Protein AF-A0A7V7BFY7-F1 (afdb_monomer_lite)

Foldseek 3Di:
DCQAVCPVVVVLVVLCVVVVDDDFDFPQDRNRQQDLCQPVVCCVVPVPVSLVSLVSLVVRCVVRVHQEAEDQDVSSQLSNLCSCLNVHHYDYSVCVSVVHDDRNNCVVVVVVCCLDDPNNVVVVVVVVVD

Sequence (130 aa):
PDRFEGVFARQVREHLDRLGYRRVELAHHGRHSVCCGSSGQLGHFHPDWAREHEEQNLAEARAAGATVLLADCQACVLNLADRAGGSIKVQHALNVLLGFEENYDDVKKKAAAMFEGEEGEELYLRLYDD

Structure (mmCIF, N/CA/C/O backbone):
data_AF-A0A7V7BFY7-F1
#
_entry.id   AF-A0A7V7BFY7-F1
#
loop_
_atom_site.group_PDB
_atom_site.id
_atom_site.type_symbol
_atom_site.label_atom_id
_atom_site.label_alt_id
_atom_site.label_comp_id
_atom_site.label_asym_id
_atom_site.label_entity_id
_atom_site.label_seq_id
_atom_site.pdbx_PDB_ins_code
_atom_site.Cartn_x
_atom_site.Cartn_y
_atom_site.Cartn_z
_atom_site.occupancy
_atom_site.B_iso_or_equiv
_atom_site.auth_seq_id
_atom_site.auth_comp_id
_atom_site.auth_asym_id
_atom_site.auth_atom_id
_atom_site.pdbx_PDB_model_num
ATOM 1 N N . PRO A 1 1 ? -6.192 -12.453 -3.201 1.00 58.75 1 PRO A N 1
ATOM 2 C CA . PRO A 1 1 ? -6.851 -13.770 -3.416 1.00 58.75 1 PRO A CA 1
ATOM 3 C C . PRO A 1 1 ? -8.072 -14.028 -2.507 1.00 58.75 1 PRO A C 1
ATOM 5 O O . PRO A 1 1 ? -8.920 -14.816 -2.894 1.00 58.75 1 PRO A O 1
ATOM 8 N N . ASP A 1 2 ? -8.220 -13.343 -1.365 1.00 80.88 2 ASP A N 1
ATOM 9 C CA . ASP A 1 2 ? -9.292 -13.605 -0.378 1.00 80.88 2 ASP A CA 1
ATOM 10 C C . ASP A 1 2 ? -10.448 -12.580 -0.376 1.00 80.88 2 ASP A C 1
ATOM 12 O O . ASP A 1 2 ? -11.195 -12.453 0.586 1.00 80.88 2 ASP A O 1
ATOM 16 N N . ARG A 1 3 ? -10.612 -11.806 -1.456 1.00 83.62 3 ARG A N 1
ATOM 17 C CA . ARG A 1 3 ? -11.571 -10.682 -1.486 1.00 83.62 3 ARG A CA 1
ATOM 18 C C . ARG A 1 3 ? -13.018 -11.108 -1.199 1.00 83.62 3 ARG A C 1
ATOM 20 O O . ARG A 1 3 ? -13.738 -10.363 -0.540 1.00 83.62 3 ARG A O 1
ATOM 27 N N . PHE A 1 4 ? -13.453 -12.246 -1.739 1.00 87.38 4 PHE A N 1
ATOM 28 C CA . PHE A 1 4 ? -14.854 -12.673 -1.655 1.00 87.38 4 PHE A CA 1
ATOM 29 C C . PHE A 1 4 ? -15.157 -13.430 -0.362 1.00 87.38 4 PHE A C 1
ATOM 31 O O . PHE A 1 4 ? -16.138 -13.114 0.306 1.00 87.38 4 PHE A O 1
ATOM 38 N N . GLU A 1 5 ? -14.293 -14.373 0.012 1.00 90.50 5 GLU A N 1
ATOM 39 C CA . GLU A 1 5 ? -14.504 -15.237 1.179 1.00 90.50 5 GLU A CA 1
ATOM 40 C C . GLU A 1 5 ? -14.069 -14.580 2.497 1.00 90.50 5 GLU A C 1
ATOM 42 O O . GLU A 1 5 ? -14.669 -14.819 3.552 1.00 90.50 5 GLU A O 1
ATOM 47 N N . GLY A 1 6 ? -13.042 -13.727 2.452 1.00 90.88 6 GLY A N 1
ATOM 48 C CA . GLY A 1 6 ? -12.535 -12.976 3.598 1.00 90.88 6 GLY A CA 1
ATOM 49 C C . GLY A 1 6 ? -11.991 -13.849 4.731 1.00 90.88 6 GLY A C 1
ATOM 50 O O . GLY A 1 6 ? -12.035 -13.423 5.883 1.00 90.88 6 GLY A O 1
ATOM 51 N N . VAL A 1 7 ? -11.545 -15.076 4.457 1.00 92.00 7 VAL A N 1
ATOM 52 C CA . VAL A 1 7 ? -11.029 -16.007 5.470 1.00 92.00 7 VAL A CA 1
ATOM 53 C C . VAL A 1 7 ? -9.744 -15.474 6.104 1.00 92.00 7 VAL A C 1
ATOM 55 O O . VAL A 1 7 ? -9.686 -15.328 7.326 1.00 92.00 7 VAL A O 1
ATOM 58 N N . PHE A 1 8 ? -8.740 -15.144 5.294 1.00 90.94 8 PHE A N 1
ATOM 59 C CA . PHE A 1 8 ? -7.470 -14.591 5.767 1.00 90.94 8 PHE A CA 1
ATOM 60 C C . PHE A 1 8 ? -7.671 -13.187 6.332 1.00 90.94 8 PHE A C 1
ATOM 62 O O . PHE A 1 8 ? -7.190 -12.893 7.425 1.00 90.94 8 PHE A O 1
ATOM 69 N N . ALA A 1 9 ? -8.470 -12.354 5.660 1.00 91.75 9 ALA A N 1
ATOM 70 C CA . ALA A 1 9 ? -8.753 -11.001 6.123 1.00 91.75 9 ALA A CA 1
ATOM 71 C C . ALA A 1 9 ? -9.405 -11.001 7.518 1.00 91.75 9 ALA A C 1
ATOM 73 O O . ALA A 1 9 ? -9.018 -10.205 8.375 1.00 91.75 9 ALA A O 1
ATOM 74 N N . ARG A 1 10 ? -10.363 -11.906 7.786 1.00 93.81 10 ARG A N 1
ATOM 75 C CA . ARG A 1 10 ? -10.958 -12.064 9.127 1.00 93.81 10 ARG A CA 1
ATOM 76 C C . ARG A 1 10 ? -9.908 -12.457 10.163 1.00 93.81 10 ARG A C 1
ATOM 78 O O . ARG A 1 10 ? -9.808 -11.793 11.190 1.00 93.81 10 ARG A O 1
ATOM 85 N N . GLN A 1 11 ? -9.093 -13.47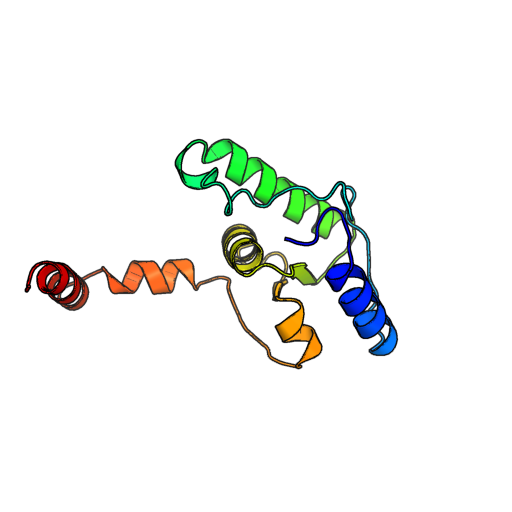1 9.875 1.00 94.75 11 GLN A N 1
ATOM 86 C CA . GLN A 1 11 ? -8.065 -13.960 10.801 1.00 94.75 11 GLN A CA 1
ATOM 87 C C . GLN A 1 11 ? -7.016 -12.893 11.144 1.00 94.75 11 GLN A C 1
ATOM 89 O O . GLN A 1 11 ? -6.625 -12.768 12.308 1.00 94.75 11 GLN A O 1
ATOM 94 N N . VAL A 1 12 ? -6.584 -12.110 10.149 1.00 94.81 12 VAL A N 1
ATOM 95 C CA . VAL A 1 12 ? -5.662 -10.979 10.330 1.00 94.81 12 VAL A CA 1
ATOM 96 C C . VAL A 1 12 ? -6.305 -9.915 11.215 1.00 94.81 12 VAL A C 1
ATOM 98 O O . VAL A 1 12 ? -5.707 -9.492 12.201 1.00 94.81 12 VAL A O 1
ATOM 101 N N . ARG A 1 13 ? -7.540 -9.505 10.906 1.00 94.69 13 ARG A N 1
ATOM 102 C CA . ARG A 1 13 ? -8.255 -8.457 11.653 1.00 94.69 13 ARG A CA 1
ATOM 103 C C . ARG A 1 13 ? -8.471 -8.846 13.115 1.00 94.69 13 ARG A C 1
ATOM 105 O O . ARG A 1 13 ? -8.187 -8.037 13.990 1.00 94.69 13 ARG A O 1
ATOM 112 N N . GLU A 1 14 ? -8.874 -10.087 13.377 1.00 96.31 14 GLU A N 1
ATOM 113 C CA . GLU A 1 14 ? -9.015 -10.621 14.738 1.00 96.31 14 GLU A CA 1
ATOM 114 C C . GLU A 1 14 ? -7.690 -10.613 15.514 1.00 96.31 14 GLU A C 1
ATOM 116 O O . GLU A 1 14 ? -7.671 -10.297 16.703 1.00 96.31 14 GLU A O 1
ATOM 121 N N . HIS A 1 15 ? -6.570 -10.949 14.865 1.00 96.06 15 HIS A N 1
ATOM 122 C CA . HIS A 1 15 ? -5.258 -10.877 15.512 1.00 96.06 15 HIS A CA 1
ATOM 123 C C . HIS A 1 15 ? -4.834 -9.438 15.798 1.00 96.06 15 HIS A C 1
ATOM 125 O O . HIS A 1 15 ? -4.348 -9.168 16.893 1.00 96.06 15 HIS A O 1
ATOM 131 N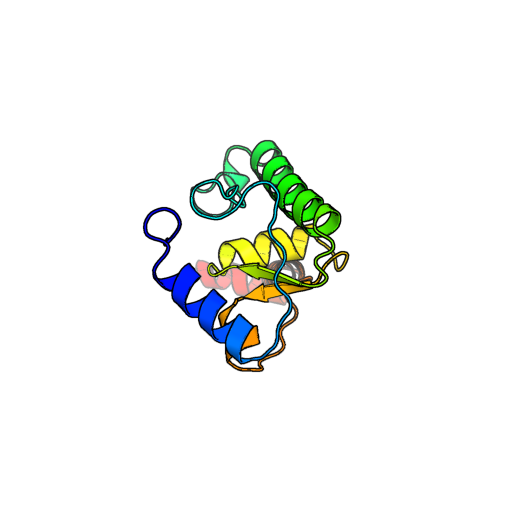 N . LEU A 1 16 ? -5.043 -8.514 14.859 1.00 95.50 16 LEU A N 1
ATOM 132 C CA . LEU A 1 16 ? -4.744 -7.095 15.064 1.00 95.50 16 LEU A CA 1
ATOM 133 C C . LEU A 1 16 ? -5.549 -6.515 16.235 1.00 95.50 16 LEU A C 1
ATOM 135 O O . LEU A 1 16 ? -4.986 -5.789 17.053 1.00 95.50 16 LEU A O 1
ATOM 139 N N . ASP A 1 17 ? -6.825 -6.892 16.363 1.00 95.94 17 ASP A N 1
ATOM 140 C CA . ASP A 1 17 ? -7.672 -6.487 17.490 1.00 95.94 17 ASP A CA 1
ATOM 141 C C . ASP A 1 17 ? -7.122 -7.021 18.823 1.00 95.94 17 ASP A C 1
ATOM 14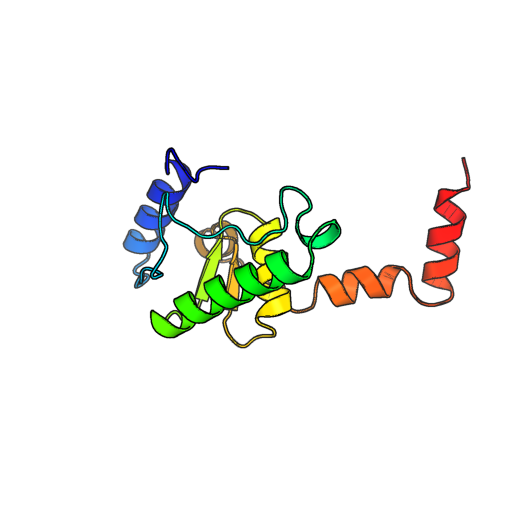3 O O . ASP A 1 17 ? -7.023 -6.276 19.798 1.00 95.94 17 ASP A O 1
ATOM 147 N N . ARG A 1 18 ? -6.684 -8.289 18.866 1.00 96.69 18 ARG A N 1
ATOM 148 C CA . ARG A 1 18 ? -6.044 -8.878 20.059 1.00 96.69 18 ARG A CA 1
ATOM 149 C C . ARG A 1 18 ? -4.722 -8.211 20.432 1.00 96.69 18 ARG A C 1
ATOM 151 O O . ARG A 1 18 ? -4.396 -8.147 21.613 1.00 96.69 18 ARG A O 1
ATOM 158 N N . LEU A 1 19 ? -3.973 -7.726 19.446 1.00 95.00 19 LEU A N 1
ATOM 159 C CA . LEU A 1 19 ? -2.728 -6.983 19.649 1.00 95.00 19 LEU A CA 1
ATOM 160 C C . LEU A 1 19 ? -2.965 -5.509 20.032 1.00 95.00 19 LEU A C 1
ATOM 162 O O . LEU A 1 19 ? -2.007 -4.790 20.300 1.00 95.00 19 LEU A O 1
ATOM 166 N N . GLY A 1 20 ? -4.222 -5.053 20.088 1.00 95.94 20 GLY A N 1
ATOM 167 C CA . GLY A 1 20 ? -4.580 -3.700 20.517 1.00 95.94 20 GLY A CA 1
ATOM 168 C C . GLY A 1 20 ? -4.465 -2.632 19.427 1.00 95.94 20 GLY A C 1
ATOM 169 O O . GLY A 1 20 ? -4.492 -1.440 19.736 1.00 95.94 20 GLY A O 1
ATOM 170 N N . TYR A 1 21 ? -4.354 -3.021 18.153 1.00 95.38 21 TYR A N 1
ATOM 171 C CA . TYR A 1 21 ? -4.364 -2.056 17.056 1.00 95.38 21 TYR A CA 1
ATOM 172 C C . TYR A 1 21 ? -5.756 -1.450 16.876 1.00 95.38 21 TYR A C 1
ATOM 174 O O . TYR A 1 21 ? -6.763 -2.151 16.786 1.00 95.38 21 TYR A O 1
ATOM 182 N N . ARG A 1 22 ? -5.817 -0.123 16.730 1.00 96.25 22 ARG A N 1
ATOM 183 C CA . ARG A 1 22 ? -7.039 0.560 16.302 1.00 96.25 22 ARG A CA 1
ATOM 184 C C . ARG A 1 22 ? -7.176 0.446 14.787 1.00 96.25 22 ARG A C 1
ATOM 186 O O . ARG A 1 22 ? -6.452 1.106 14.046 1.00 96.25 22 ARG A O 1
ATOM 193 N N . ARG A 1 23 ? -8.147 -0.343 14.332 1.00 95.69 23 ARG A N 1
ATOM 194 C CA . ARG A 1 23 ? -8.505 -0.430 12.913 1.00 95.69 23 ARG A CA 1
ATOM 195 C C . ARG A 1 23 ? -9.508 0.658 12.531 1.00 95.69 23 ARG A C 1
ATOM 197 O O . ARG A 1 23 ? -10.395 1.006 13.308 1.00 95.69 23 ARG A O 1
ATOM 204 N N . VAL A 1 24 ? -9.362 1.169 11.316 1.00 97.25 24 VAL A N 1
ATOM 205 C CA . VAL A 1 24 ? -10.326 2.043 10.640 1.00 97.25 24 VAL A CA 1
ATOM 206 C C . VAL A 1 24 ? -10.661 1.417 9.291 1.00 97.25 24 VAL A C 1
ATOM 208 O O . VAL A 1 24 ? -9.850 0.672 8.741 1.00 97.25 24 VAL A O 1
ATOM 211 N N . GLU A 1 25 ? -11.85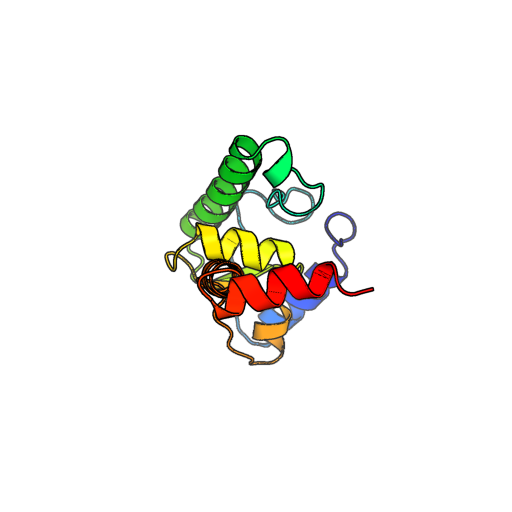5 1.681 8.773 1.00 96.44 25 GLU A N 1
ATOM 212 C CA . GLU A 1 25 ? -12.265 1.164 7.468 1.00 96.44 25 GLU A CA 1
ATOM 213 C C . GLU A 1 25 ? -12.095 2.233 6.394 1.00 96.44 25 GLU A C 1
ATOM 215 O O . GLU A 1 25 ? -12.435 3.399 6.602 1.00 96.44 25 GLU A O 1
ATOM 220 N N . LEU A 1 26 ? -11.599 1.810 5.235 1.00 97.12 26 LEU A N 1
ATOM 221 C CA . LEU A 1 26 ? -11.660 2.592 4.007 1.00 97.12 26 LEU A CA 1
ATOM 222 C C . LEU A 1 26 ? -13.126 2.701 3.561 1.00 97.12 26 LEU A C 1
ATOM 224 O O . LEU A 1 26 ? -13.959 1.868 3.936 1.00 97.12 26 LEU A O 1
ATOM 228 N N . ALA A 1 27 ? -13.443 3.693 2.725 1.00 97.81 27 ALA A N 1
ATOM 229 C CA . ALA A 1 27 ? -14.795 3.828 2.180 1.00 97.81 27 ALA A CA 1
ATOM 230 C C . ALA A 1 27 ? -15.209 2.538 1.445 1.00 97.81 27 ALA A C 1
ATOM 232 O O . ALA A 1 27 ? -16.301 2.003 1.659 1.00 97.81 27 ALA A O 1
ATOM 233 N N . HIS A 1 28 ? -14.281 1.974 0.674 1.00 96.81 28 HIS A N 1
ATOM 234 C CA . HIS A 1 28 ? -14.401 0.681 0.026 1.00 96.81 28 HIS A CA 1
ATOM 235 C C . HIS A 1 28 ? -13.593 -0.378 0.780 1.00 96.81 28 HIS A C 1
ATOM 237 O O . HIS A 1 28 ? -12.365 -0.381 0.798 1.00 96.81 28 HIS A O 1
ATOM 243 N N . HIS A 1 29 ? -14.296 -1.331 1.391 1.00 94.06 29 HIS A N 1
ATOM 244 C CA . HIS A 1 29 ? -13.703 -2.343 2.265 1.00 94.06 29 HIS A CA 1
ATOM 245 C C . HIS A 1 29 ? -14.344 -3.724 2.054 1.00 94.06 29 HIS A C 1
ATOM 247 O O . HIS A 1 29 ? -15.404 -3.872 1.434 1.00 94.06 29 HIS A O 1
ATOM 253 N N . GLY A 1 30 ? -13.667 -4.771 2.537 1.00 91.25 30 GLY A N 1
ATOM 254 C CA . GLY A 1 30 ? -14.096 -6.161 2.364 1.00 91.25 30 GLY A CA 1
ATOM 255 C C . GLY A 1 30 ? -14.239 -6.549 0.888 1.00 91.25 30 GLY A C 1
ATOM 256 O O . GLY A 1 30 ? -13.345 -6.293 0.073 1.00 91.25 30 GLY A O 1
ATOM 257 N N . ARG A 1 31 ? -15.393 -7.126 0.530 1.00 92.25 31 ARG A N 1
ATOM 258 C CA . ARG A 1 31 ? -15.696 -7.549 -0.850 1.00 92.25 31 ARG A CA 1
ATOM 259 C C . ARG A 1 31 ? -15.715 -6.401 -1.863 1.00 92.25 31 ARG A C 1
ATOM 261 O O . ARG A 1 31 ? -15.546 -6.647 -3.051 1.00 92.25 31 ARG A O 1
ATOM 268 N N . HIS A 1 32 ? -15.901 -5.171 -1.385 1.00 93.38 32 HIS A N 1
ATOM 269 C CA . HIS A 1 32 ? -15.974 -3.962 -2.207 1.00 93.38 32 HIS A CA 1
ATOM 270 C C . HIS A 1 32 ? -14.632 -3.240 -2.331 1.00 93.38 32 HIS A C 1
ATOM 272 O O . HIS A 1 32 ? -14.580 -2.176 -2.929 1.00 93.38 32 HIS A O 1
ATOM 278 N N . SER A 1 33 ? -13.556 -3.795 -1.765 1.00 92.25 33 SER A N 1
ATOM 279 C CA . SER A 1 33 ? -12.213 -3.210 -1.835 1.00 92.25 33 SER A CA 1
ATOM 280 C C . SER A 1 33 ? -11.755 -2.965 -3.275 1.00 92.25 33 SER A C 1
ATOM 282 O O . SER A 1 33 ? -11.862 -3.840 -4.141 1.00 92.25 33 SER A O 1
ATOM 284 N N . VAL A 1 34 ? -11.161 -1.798 -3.512 1.00 92.25 34 VAL A N 1
ATOM 285 C CA . VAL A 1 34 ? -10.614 -1.415 -4.819 1.00 92.25 34 VAL A CA 1
ATOM 286 C C . VAL A 1 34 ? -9.316 -2.185 -5.087 1.00 92.25 34 VAL A C 1
ATOM 288 O O . VAL A 1 34 ? -8.485 -2.376 -4.205 1.00 92.25 34 VAL A O 1
ATOM 291 N N . CYS A 1 35 ? -9.140 -2.697 -6.307 1.00 91.62 35 CYS A N 1
ATOM 292 C CA . CYS A 1 35 ? -7.911 -3.394 -6.706 1.00 91.62 35 CYS A CA 1
ATOM 293 C C . CYS A 1 35 ? -6.770 -2.398 -6.939 1.00 91.62 35 CYS A C 1
ATOM 295 O O . CYS A 1 35 ? -7.000 -1.419 -7.628 1.00 91.62 35 CYS A O 1
ATOM 297 N N . CYS A 1 36 ? -5.541 -2.690 -6.500 1.00 91.62 36 CYS A N 1
ATOM 298 C CA . CYS A 1 36 ? -4.364 -1.840 -6.756 1.00 91.62 36 CYS A CA 1
ATOM 299 C C . CYS A 1 36 ? -3.906 -1.788 -8.229 1.00 91.62 36 CYS A C 1
ATOM 301 O O . CYS A 1 36 ? -2.990 -1.047 -8.551 1.00 91.62 36 CYS A O 1
ATOM 303 N N . GLY A 1 37 ? -4.465 -2.625 -9.112 1.00 90.00 37 GLY A N 1
ATOM 304 C CA . GLY A 1 37 ? -4.110 -2.657 -10.538 1.00 90.00 37 GLY A CA 1
ATOM 305 C C . GLY A 1 37 ? -2.848 -3.458 -10.897 1.00 90.00 37 GLY A C 1
ATOM 306 O O . GLY A 1 37 ? -2.547 -3.616 -12.078 1.00 90.00 37 GLY A O 1
ATOM 307 N N . SER A 1 38 ? -2.124 -4.021 -9.923 1.00 87.88 38 SER A N 1
ATOM 308 C CA . SER A 1 38 ? -0.926 -4.825 -10.214 1.00 87.88 38 SER A CA 1
ATOM 309 C C . SER A 1 38 ? -1.275 -6.197 -10.812 1.00 87.88 38 SER A C 1
ATOM 311 O O . SER A 1 38 ? -0.883 -6.541 -11.930 1.00 87.88 38 SER A O 1
ATOM 313 N N . SER A 1 39 ? -2.072 -6.992 -10.091 1.00 78.81 39 SER A N 1
ATOM 314 C CA . SER A 1 39 ? -2.515 -8.307 -10.563 1.00 78.81 39 SER A CA 1
ATOM 315 C C . SER A 1 39 ? -3.543 -8.150 -11.687 1.00 78.81 39 SER A C 1
ATOM 317 O O . SER A 1 39 ? -4.480 -7.365 -11.572 1.00 78.81 39 SER A O 1
ATOM 319 N N . GLY A 1 40 ? -3.365 -8.888 -12.782 1.00 82.06 40 GLY A N 1
ATOM 320 C CA . GLY A 1 40 ? -4.114 -8.672 -14.027 1.00 82.06 40 GLY A CA 1
ATOM 321 C C . GLY A 1 40 ? -3.409 -7.743 -15.017 1.00 82.06 40 GLY A C 1
ATOM 322 O O . GLY A 1 40 ? -3.953 -7.491 -16.084 1.00 82.06 40 GLY A O 1
ATOM 323 N N . GLN A 1 41 ? -2.195 -7.276 -14.688 1.00 85.88 41 GLN A N 1
ATOM 324 C CA . GLN A 1 41 ? -1.344 -6.482 -15.580 1.00 85.88 41 GLN A CA 1
ATOM 325 C C . GLN A 1 41 ? -1.997 -5.162 -16.021 1.00 85.88 41 GLN A C 1
ATOM 327 O O . GLN A 1 41 ? -1.615 -4.597 -17.044 1.00 85.88 41 GLN A O 1
ATOM 332 N N . LEU A 1 42 ? -2.956 -4.642 -15.244 1.00 89.06 42 LEU A N 1
ATOM 333 C CA . LEU A 1 42 ? -3.641 -3.393 -15.576 1.00 89.06 42 LEU A CA 1
ATOM 334 C C . LEU A 1 42 ? -2.636 -2.247 -15.695 1.00 89.06 42 LEU A C 1
ATOM 336 O O . LEU A 1 42 ? -2.743 -1.457 -16.618 1.00 89.06 42 LEU A O 1
ATOM 340 N N . GLY A 1 43 ? -1.601 -2.223 -14.851 1.00 86.69 43 GLY A N 1
ATOM 341 C CA . GLY A 1 43 ? -0.507 -1.256 -14.976 1.00 86.69 43 GLY A CA 1
ATOM 342 C C . GLY A 1 43 ? 0.242 -1.292 -16.317 1.00 86.69 43 GLY A C 1
ATOM 343 O O . GLY A 1 43 ? 0.761 -0.264 -16.733 1.00 86.69 43 GLY A O 1
ATOM 344 N N . HIS A 1 44 ? 0.270 -2.431 -17.017 1.00 88.31 44 HIS A N 1
ATOM 345 C CA . HIS A 1 44 ? 0.937 -2.564 -18.317 1.00 88.31 44 HIS A CA 1
ATOM 346 C C . HIS A 1 44 ? 0.023 -2.209 -19.494 1.00 88.31 44 HIS A C 1
ATOM 348 O O . HIS A 1 44 ? 0.498 -1.678 -20.493 1.00 88.31 44 HIS A O 1
ATOM 354 N N . PHE A 1 45 ? -1.280 -2.487 -19.388 1.00 92.69 45 PHE A N 1
ATOM 355 C CA . PHE A 1 45 ? -2.239 -2.243 -20.474 1.00 92.69 45 PHE A CA 1
ATOM 356 C C . PHE A 1 45 ? -2.979 -0.903 -20.349 1.00 92.69 45 PHE A C 1
ATOM 358 O O . PHE A 1 45 ? -3.256 -0.252 -21.351 1.00 92.69 45 PHE A O 1
ATOM 365 N N . HIS A 1 46 ? -3.282 -0.481 -19.121 1.00 92.75 46 HIS A N 1
ATOM 366 C CA . HIS A 1 46 ? -3.997 0.750 -18.776 1.00 92.75 46 HIS A CA 1
ATOM 367 C C . HIS A 1 46 ? -3.360 1.414 -17.537 1.00 92.75 46 HIS A C 1
ATOM 369 O O . HIS A 1 46 ? -3.949 1.412 -16.449 1.00 92.75 46 HIS A O 1
ATOM 375 N N . PRO A 1 47 ? -2.152 1.993 -17.678 1.00 91.50 47 PRO A N 1
ATOM 376 C CA . PRO A 1 47 ? -1.411 2.586 -16.563 1.00 91.50 47 PRO A CA 1
ATOM 377 C C . PRO A 1 47 ? -2.171 3.715 -15.856 1.00 91.50 47 PRO A C 1
ATOM 379 O O . PRO A 1 47 ? -2.026 3.881 -14.646 1.00 91.50 47 PRO A O 1
ATOM 382 N N . ASP A 1 48 ? -3.006 4.463 -16.579 1.00 93.69 48 ASP A N 1
ATOM 383 C CA . ASP A 1 48 ? -3.801 5.544 -15.993 1.00 93.69 48 ASP A CA 1
ATOM 384 C C . ASP A 1 48 ? -4.889 5.008 -15.054 1.00 93.69 48 ASP A C 1
ATOM 386 O O . ASP A 1 48 ? -5.041 5.519 -13.949 1.00 93.69 48 ASP A O 1
ATOM 390 N N . TRP A 1 49 ? -5.561 3.909 -15.412 1.00 93.12 49 TRP A N 1
ATOM 391 C CA . TRP A 1 49 ? -6.556 3.274 -14.536 1.00 93.12 49 TRP A CA 1
ATOM 392 C C . TRP A 1 49 ? -5.910 2.659 -13.296 1.00 93.12 49 TRP A C 1
ATOM 394 O O . TRP A 1 49 ? -6.446 2.755 -12.193 1.00 93.12 49 TRP A O 1
ATOM 404 N N . ALA A 1 50 ? -4.735 2.041 -13.455 1.00 92.75 50 ALA A N 1
ATOM 405 C CA . ALA A 1 50 ? -3.975 1.549 -12.311 1.00 92.75 50 ALA A CA 1
ATOM 406 C C . ALA A 1 50 ? -3.611 2.702 -11.359 1.00 92.75 50 ALA A C 1
ATOM 408 O O . ALA A 1 50 ? -3.809 2.576 -10.151 1.00 92.75 50 ALA A O 1
ATOM 409 N N . ARG A 1 51 ? -3.168 3.845 -11.901 1.00 93.38 51 ARG A N 1
ATOM 410 C CA . ARG A 1 51 ? -2.866 5.048 -11.115 1.00 93.38 51 ARG A CA 1
ATOM 411 C C . ARG A 1 51 ? -4.095 5.569 -10.371 1.00 93.38 51 ARG A C 1
ATOM 413 O O . ARG A 1 51 ? -4.000 5.804 -9.170 1.00 93.38 51 ARG A O 1
ATOM 420 N N . GLU A 1 52 ? -5.237 5.692 -11.044 1.00 95.00 52 GLU A N 1
ATOM 421 C CA . GLU A 1 52 ? -6.496 6.128 -10.423 1.00 95.00 52 GLU A CA 1
ATOM 422 C C . GLU A 1 52 ? -6.876 5.235 -9.234 1.00 95.00 52 GLU A C 1
ATOM 424 O O . GLU A 1 52 ? -7.225 5.723 -8.159 1.00 95.00 52 GLU A O 1
ATOM 429 N N . HIS A 1 53 ? -6.743 3.918 -9.387 1.00 95.31 53 HIS A N 1
ATOM 430 C CA . HIS A 1 53 ? -7.037 2.976 -8.314 1.00 95.31 53 HIS A CA 1
ATOM 431 C C . HIS A 1 53 ? -6.054 3.071 -7.137 1.00 95.31 53 HIS A C 1
ATOM 433 O O . HIS A 1 53 ? -6.467 2.969 -5.976 1.00 95.31 53 HIS A O 1
ATOM 439 N N . GLU A 1 54 ? -4.754 3.226 -7.405 1.00 95.56 54 GLU A N 1
ATOM 440 C CA . GLU A 1 54 ? -3.740 3.430 -6.365 1.00 95.56 54 GLU A CA 1
ATOM 441 C C . GLU A 1 54 ? -4.031 4.714 -5.575 1.00 95.56 54 GLU A C 1
ATOM 443 O O . GLU A 1 54 ? -4.060 4.702 -4.342 1.00 95.56 54 GLU A O 1
ATOM 448 N N . GLU A 1 55 ? -4.312 5.812 -6.279 1.00 96.19 55 GLU A N 1
ATOM 449 C CA . GLU A 1 55 ? -4.640 7.109 -5.688 1.00 96.19 55 GLU A CA 1
ATOM 450 C C . GLU A 1 55 ? -5.929 7.056 -4.867 1.00 96.19 55 GLU A C 1
ATOM 452 O O . GLU A 1 55 ? -5.953 7.586 -3.752 1.00 96.19 55 GLU A O 1
ATOM 457 N N . GLN A 1 56 ? -6.961 6.363 -5.356 1.00 97.25 56 GLN A N 1
ATOM 458 C CA . GLN A 1 56 ? -8.208 6.159 -4.625 1.00 97.25 56 GLN A CA 1
ATOM 459 C C . GLN A 1 56 ? -7.971 5.423 -3.299 1.00 97.25 56 GLN A C 1
ATOM 461 O O . GLN A 1 56 ? -8.413 5.899 -2.253 1.00 97.25 56 GLN A O 1
ATOM 466 N N . ASN A 1 57 ? -7.235 4.305 -3.306 1.00 97.38 57 ASN A N 1
ATOM 467 C CA . ASN A 1 57 ? -6.930 3.554 -2.079 1.00 97.38 57 ASN A CA 1
ATOM 468 C C . ASN A 1 57 ? -6.211 4.430 -1.043 1.00 97.38 57 ASN A C 1
ATOM 470 O O . ASN A 1 57 ? -6.561 4.430 0.138 1.00 97.38 57 ASN A O 1
ATOM 474 N N . LEU A 1 58 ? -5.215 5.201 -1.483 1.00 97.50 58 LEU A N 1
ATOM 475 C CA . LEU A 1 58 ? -4.442 6.073 -0.599 1.00 97.50 58 LEU A CA 1
ATOM 476 C C . LEU A 1 58 ? -5.265 7.263 -0.092 1.00 97.50 58 LEU A C 1
ATOM 478 O O . LEU A 1 58 ? -5.116 7.667 1.062 1.00 97.50 58 LEU A O 1
ATOM 482 N N . ALA A 1 59 ? -6.138 7.827 -0.927 1.00 97.69 59 ALA A N 1
ATOM 483 C CA . ALA A 1 59 ? -7.055 8.886 -0.525 1.00 97.69 59 ALA A CA 1
ATOM 484 C C . ALA A 1 59 ? -8.052 8.391 0.529 1.00 97.69 59 ALA A C 1
ATOM 486 O O . ALA A 1 59 ? -8.245 9.064 1.539 1.00 97.69 59 ALA A O 1
ATOM 487 N N . GLU A 1 60 ? -8.623 7.200 0.343 1.00 98.25 60 GLU A N 1
ATOM 488 C CA . GLU A 1 60 ? -9.530 6.585 1.315 1.00 98.25 60 GLU A CA 1
ATOM 489 C C . GLU A 1 60 ? -8.828 6.254 2.632 1.00 98.25 60 GLU A C 1
ATOM 491 O O . GLU A 1 60 ? -9.380 6.520 3.699 1.00 98.25 60 GLU A O 1
ATOM 496 N N . ALA A 1 61 ? -7.594 5.746 2.581 1.00 98.00 61 ALA A N 1
ATOM 497 C CA . ALA A 1 61 ? -6.803 5.491 3.781 1.00 98.00 61 ALA A CA 1
ATOM 498 C C . ALA A 1 61 ? -6.548 6.785 4.577 1.00 98.00 61 ALA A C 1
ATOM 500 O O . ALA A 1 61 ? -6.749 6.818 5.794 1.00 98.00 61 ALA A O 1
ATOM 501 N N . ARG A 1 62 ? -6.181 7.878 3.890 1.00 97.12 62 ARG A N 1
ATOM 502 C CA . ARG A 1 62 ? -6.017 9.201 4.514 1.00 97.12 62 ARG A CA 1
ATOM 503 C C . ARG A 1 62 ? -7.330 9.733 5.088 1.00 97.12 62 ARG A C 1
ATOM 505 O O . ARG A 1 62 ? -7.341 10.210 6.218 1.00 97.12 62 ARG A O 1
ATOM 512 N N . ALA A 1 63 ? -8.432 9.623 4.347 1.00 98.00 63 ALA A N 1
ATOM 513 C CA . ALA A 1 63 ? -9.751 10.077 4.789 1.00 98.00 63 ALA A CA 1
ATOM 514 C C . ALA A 1 63 ? -10.257 9.308 6.023 1.00 98.00 63 ALA A C 1
ATOM 516 O O . ALA A 1 63 ? -10.885 9.897 6.900 1.00 98.00 63 ALA A O 1
ATOM 517 N N . ALA A 1 64 ? -9.935 8.016 6.128 1.00 97.75 64 ALA A N 1
ATOM 518 C CA . ALA A 1 64 ? -10.232 7.192 7.298 1.00 97.75 64 ALA A CA 1
ATOM 519 C C . ALA A 1 64 ? -9.348 7.517 8.522 1.00 97.75 64 ALA A C 1
ATOM 521 O O . ALA A 1 64 ? -9.597 7.011 9.618 1.00 97.75 64 ALA A O 1
ATOM 522 N N . GLY A 1 65 ? -8.312 8.347 8.352 1.00 97.00 65 GLY A N 1
ATOM 523 C CA . GLY A 1 65 ? -7.342 8.674 9.397 1.00 97.00 65 GLY A CA 1
ATOM 524 C C . GLY A 1 65 ? -6.351 7.545 9.685 1.00 97.00 65 GLY A C 1
ATOM 525 O O . GLY A 1 65 ? -5.845 7.451 10.804 1.00 97.00 65 GLY A O 1
ATOM 526 N N . ALA A 1 66 ? -6.093 6.663 8.714 1.00 97.25 66 ALA A N 1
ATOM 527 C CA . ALA A 1 66 ? -5.113 5.596 8.863 1.00 97.25 66 ALA A CA 1
ATOM 528 C C . ALA A 1 66 ? -3.683 6.155 8.817 1.00 97.25 66 ALA A C 1
ATOM 530 O O . ALA A 1 66 ? -3.341 6.965 7.958 1.00 97.25 66 ALA A O 1
ATOM 531 N N . THR A 1 67 ? -2.827 5.678 9.720 1.00 94.75 67 THR A N 1
ATOM 532 C CA . THR A 1 67 ? -1.377 5.949 9.697 1.00 94.75 67 THR A CA 1
ATOM 533 C C . THR A 1 67 ? -0.595 4.855 8.972 1.00 94.75 67 THR A C 1
ATOM 535 O O . THR A 1 67 ? 0.509 5.096 8.484 1.00 94.75 67 THR A O 1
ATOM 538 N N . VAL A 1 68 ? -1.179 3.656 8.887 1.00 95.44 68 VAL A N 1
ATOM 539 C CA . VAL A 1 68 ? -0.625 2.490 8.200 1.00 95.44 68 VAL A CA 1
ATOM 540 C C . VAL A 1 68 ? -1.730 1.842 7.367 1.00 95.44 68 VAL A C 1
ATOM 542 O O . VAL A 1 68 ? -2.808 1.550 7.886 1.00 95.44 68 VAL A O 1
ATOM 545 N N . LEU A 1 69 ? -1.459 1.602 6.085 1.00 96.62 69 LEU A N 1
ATOM 546 C CA . LEU A 1 69 ? -2.310 0.833 5.181 1.00 96.62 69 LEU A CA 1
ATOM 547 C C . LEU A 1 69 ? -1.762 -0.592 5.056 1.00 96.62 69 LEU A C 1
ATOM 549 O O . LEU A 1 69 ? -0.608 -0.790 4.677 1.00 96.62 69 LEU A O 1
ATOM 553 N N . LEU A 1 70 ? -2.592 -1.588 5.370 1.00 95.25 70 LEU A N 1
ATOM 554 C CA . LEU A 1 70 ? -2.212 -3.000 5.307 1.00 95.25 70 LEU A CA 1
ATOM 555 C C . LEU A 1 70 ? -2.776 -3.681 4.063 1.00 95.25 70 LEU A C 1
ATOM 557 O O . LEU A 1 70 ? -3.921 -3.442 3.682 1.00 95.25 70 LEU A O 1
ATOM 561 N N . ALA A 1 71 ? -1.987 -4.578 3.473 1.00 94.25 71 ALA A N 1
ATOM 562 C CA . ALA A 1 71 ? -2.433 -5.466 2.406 1.00 94.25 71 ALA A CA 1
ATOM 563 C C . ALA A 1 71 ? -1.907 -6.898 2.601 1.00 94.25 71 ALA A C 1
ATOM 565 O O . ALA A 1 71 ? -0.787 -7.103 3.060 1.00 94.25 71 ALA A O 1
ATOM 566 N N . ASP A 1 72 ? -2.698 -7.890 2.186 1.00 91.56 72 ASP A N 1
ATOM 567 C CA . ASP A 1 72 ? -2.335 -9.322 2.220 1.00 91.56 72 ASP A CA 1
ATOM 568 C C . ASP A 1 72 ? -1.683 -9.813 0.913 1.00 91.56 72 ASP A C 1
ATOM 570 O O . ASP A 1 72 ? -1.495 -11.008 0.692 1.00 91.56 72 ASP A O 1
ATOM 574 N N . CYS A 1 73 ? -1.420 -8.904 -0.024 1.00 91.88 73 CYS A N 1
ATOM 575 C CA . CYS A 1 73 ? -0.802 -9.219 -1.303 1.00 91.88 73 CYS A CA 1
ATOM 576 C C . CYS A 1 73 ? 0.417 -8.331 -1.500 1.00 91.88 73 CYS A C 1
ATOM 578 O O . CYS A 1 73 ? 0.291 -7.107 -1.542 1.00 91.88 73 CYS A O 1
ATOM 580 N N . GLN A 1 74 ? 1.583 -8.951 -1.686 1.00 92.44 74 GLN A N 1
ATOM 581 C CA . GLN A 1 74 ? 2.837 -8.221 -1.852 1.00 92.44 74 GLN A CA 1
ATOM 582 C C . GLN A 1 74 ? 2.815 -7.270 -3.055 1.00 92.44 74 GLN A C 1
ATOM 584 O O . GLN A 1 74 ? 3.335 -6.164 -2.976 1.00 92.44 74 GLN A O 1
ATOM 589 N N . ALA A 1 75 ? 2.140 -7.644 -4.142 1.00 92.00 75 ALA A N 1
ATOM 590 C CA . ALA A 1 75 ? 1.981 -6.773 -5.302 1.00 92.00 75 ALA A CA 1
ATOM 591 C C . ALA A 1 75 ? 1.185 -5.491 -4.973 1.00 92.00 75 ALA A C 1
ATOM 593 O O . ALA A 1 75 ? 1.525 -4.413 -5.454 1.00 92.00 75 ALA A O 1
ATOM 594 N N . CYS A 1 76 ? 0.168 -5.583 -4.103 1.00 93.69 76 CYS A N 1
ATOM 595 C CA . CYS A 1 76 ? -0.533 -4.402 -3.593 1.00 93.69 76 CYS A CA 1
ATOM 596 C C . CYS A 1 76 ? 0.393 -3.521 -2.759 1.00 93.69 76 CYS A C 1
ATOM 598 O O . CYS A 1 76 ? 0.384 -2.310 -2.944 1.00 93.69 76 CYS A O 1
ATOM 600 N N . VAL A 1 77 ? 1.187 -4.124 -1.867 1.00 95.19 77 VAL A N 1
ATOM 601 C CA . VAL A 1 77 ? 2.139 -3.392 -1.021 1.00 95.19 77 VAL A CA 1
ATOM 602 C C . VAL A 1 77 ? 3.121 -2.609 -1.888 1.00 95.19 77 VAL A C 1
ATOM 604 O O . VAL A 1 77 ? 3.241 -1.405 -1.714 1.00 95.19 77 VAL A O 1
ATOM 607 N N . LEU A 1 78 ? 3.755 -3.260 -2.866 1.00 93.12 78 LEU A N 1
ATOM 608 C CA . LEU A 1 78 ? 4.758 -2.630 -3.729 1.00 93.12 78 LEU A CA 1
ATOM 609 C C . LEU A 1 78 ? 4.184 -1.495 -4.588 1.00 93.12 78 LEU A C 1
ATOM 611 O O . LEU A 1 78 ? 4.836 -0.467 -4.742 1.00 93.12 78 LEU A O 1
ATOM 615 N N . ASN A 1 79 ? 2.980 -1.650 -5.145 1.00 92.19 79 ASN A N 1
ATOM 616 C CA . ASN A 1 79 ? 2.361 -0.586 -5.940 1.00 92.19 79 ASN A CA 1
ATOM 617 C C . ASN A 1 79 ? 1.902 0.592 -5.080 1.00 92.19 79 ASN A C 1
ATOM 619 O O . ASN A 1 79 ? 2.169 1.743 -5.415 1.00 92.19 79 ASN A O 1
ATOM 623 N N . LEU A 1 80 ? 1.226 0.309 -3.966 1.00 95.25 80 LEU A N 1
ATOM 624 C CA . LEU A 1 80 ? 0.693 1.355 -3.103 1.00 95.25 80 LEU A CA 1
ATOM 625 C C . LEU A 1 80 ? 1.803 2.083 -2.340 1.00 95.25 80 LEU A C 1
ATOM 627 O O . LEU A 1 80 ? 1.680 3.288 -2.177 1.00 95.25 80 LEU A O 1
ATOM 631 N N . ALA A 1 81 ? 2.871 1.404 -1.904 1.00 94.88 81 ALA A N 1
ATOM 632 C CA . ALA A 1 81 ? 4.018 2.037 -1.238 1.00 94.88 81 ALA A CA 1
ATOM 633 C C . ALA A 1 81 ? 4.760 2.992 -2.182 1.00 94.88 81 ALA A C 1
ATOM 635 O O . ALA A 1 81 ? 4.951 4.164 -1.863 1.00 94.88 81 ALA A O 1
ATOM 636 N N . ASP A 1 82 ? 5.085 2.514 -3.387 1.00 92.25 82 ASP A N 1
ATOM 637 C CA . ASP A 1 82 ? 5.713 3.315 -4.440 1.00 92.25 82 ASP A CA 1
ATOM 638 C C . ASP A 1 82 ? 4.884 4.570 -4.761 1.00 92.25 82 ASP A C 1
ATOM 640 O O . ASP A 1 82 ? 5.413 5.681 -4.788 1.00 92.25 82 ASP A O 1
ATOM 644 N N . ARG A 1 83 ? 3.556 4.425 -4.903 1.00 93.31 83 ARG A N 1
ATOM 645 C CA . ARG A 1 83 ? 2.649 5.566 -5.106 1.00 93.31 83 ARG A CA 1
ATOM 646 C C . ARG A 1 83 ? 2.539 6.463 -3.876 1.00 93.31 83 ARG A C 1
ATOM 648 O O . ARG A 1 83 ? 2.435 7.681 -4.022 1.00 93.31 83 ARG A O 1
ATOM 655 N N . ALA A 1 84 ? 2.492 5.885 -2.679 1.00 94.56 84 ALA A N 1
ATOM 656 C CA . ALA A 1 84 ? 2.352 6.634 -1.438 1.00 94.56 84 ALA A CA 1
ATOM 657 C C . ALA A 1 84 ? 3.536 7.572 -1.223 1.00 94.56 84 ALA A C 1
ATOM 659 O O . ALA A 1 84 ? 3.335 8.645 -0.648 1.00 94.56 84 ALA A O 1
ATOM 660 N N . GLY A 1 85 ? 4.737 7.176 -1.659 1.00 90.56 85 GLY A N 1
ATOM 661 C CA . GLY A 1 85 ? 5.950 7.980 -1.539 1.00 90.56 85 GLY A CA 1
ATOM 662 C C . GLY A 1 85 ? 6.193 8.450 -0.103 1.00 90.56 85 GLY A C 1
ATOM 663 O O . GLY A 1 85 ? 6.531 9.612 0.111 1.00 90.56 85 GLY A O 1
ATOM 664 N N . GLY A 1 86 ? 5.910 7.592 0.882 1.00 89.69 86 GLY A N 1
ATOM 665 C CA . GLY A 1 86 ? 6.039 7.901 2.308 1.00 89.69 86 GLY A CA 1
ATOM 666 C C . GLY A 1 86 ? 4.903 8.730 2.926 1.00 89.69 86 GLY A C 1
ATOM 667 O O . GLY A 1 86 ? 4.917 8.961 4.132 1.00 89.69 86 GLY A O 1
ATOM 668 N N . SER A 1 87 ? 3.889 9.162 2.160 1.00 90.69 87 SER A N 1
ATOM 669 C CA . SER A 1 87 ? 2.747 9.926 2.709 1.00 90.69 87 SER A CA 1
ATOM 670 C C . SER A 1 87 ? 1.864 9.119 3.672 1.00 90.69 87 SER A C 1
ATOM 672 O O . SER A 1 87 ? 1.170 9.692 4.511 1.00 90.69 87 SER A O 1
ATOM 674 N N . ILE A 1 88 ? 1.888 7.793 3.554 1.00 94.56 88 ILE A N 1
ATOM 675 C CA . ILE A 1 88 ? 1.303 6.829 4.486 1.00 94.56 88 ILE A CA 1
ATOM 676 C C . ILE A 1 88 ? 2.161 5.563 4.442 1.00 94.56 88 ILE A C 1
ATOM 678 O O . ILE A 1 88 ? 2.596 5.157 3.364 1.00 94.56 88 ILE A O 1
ATOM 682 N N . LYS A 1 89 ? 2.407 4.926 5.593 1.00 95.00 89 LYS A N 1
ATOM 683 C CA . LYS A 1 89 ? 3.163 3.666 5.634 1.00 95.00 89 LYS A CA 1
ATOM 684 C C . LYS A 1 89 ? 2.305 2.561 5.020 1.00 95.00 89 LYS A C 1
ATOM 686 O O . LYS A 1 89 ? 1.182 2.344 5.471 1.00 95.00 89 LYS A O 1
ATOM 691 N N . VAL A 1 90 ? 2.820 1.839 4.030 1.00 96.44 90 VAL A N 1
ATOM 692 C CA . VAL A 1 90 ? 2.138 0.674 3.447 1.00 96.44 90 VAL A CA 1
ATOM 693 C C . VAL A 1 90 ? 2.905 -0.585 3.829 1.00 96.44 90 VAL A C 1
ATOM 695 O O . VAL A 1 90 ? 4.108 -0.669 3.594 1.00 96.44 90 VAL A O 1
ATOM 698 N N . GLN A 1 91 ? 2.236 -1.567 4.437 1.00 95.88 91 GLN A N 1
ATOM 699 C CA . GLN A 1 91 ? 2.887 -2.804 4.883 1.00 95.88 91 GLN A CA 1
ATOM 700 C C . GLN A 1 91 ? 2.096 -4.055 4.520 1.00 95.88 91 GLN A C 1
ATOM 702 O O . GLN A 1 91 ? 0.866 -4.049 4.428 1.00 95.88 91 GLN A O 1
ATOM 707 N N . HIS A 1 92 ? 2.821 -5.162 4.372 1.00 95.44 92 HIS A N 1
ATOM 708 C CA . HIS A 1 92 ? 2.199 -6.474 4.331 1.00 95.44 92 HIS A CA 1
ATOM 709 C C . HIS A 1 92 ? 1.635 -6.824 5.715 1.00 95.44 92 HIS A C 1
ATOM 711 O O . HIS A 1 92 ? 2.297 -6.584 6.726 1.00 95.44 92 HIS A O 1
ATOM 717 N N . ALA A 1 93 ? 0.447 -7.427 5.790 1.00 94.81 93 ALA A N 1
ATOM 718 C CA . ALA A 1 93 ? -0.156 -7.783 7.078 1.00 94.81 93 ALA A CA 1
ATOM 719 C C . ALA A 1 93 ? 0.747 -8.703 7.919 1.00 94.81 93 ALA A C 1
ATOM 721 O O . ALA A 1 93 ? 0.880 -8.510 9.126 1.00 94.81 93 ALA A O 1
ATOM 722 N N . LEU A 1 94 ? 1.426 -9.661 7.276 1.00 94.44 94 LEU A N 1
ATOM 723 C CA . LEU A 1 94 ? 2.377 -10.549 7.958 1.00 94.44 94 LEU A CA 1
ATOM 724 C C . LEU A 1 94 ? 3.550 -9.802 8.599 1.00 94.44 94 LEU A C 1
ATOM 726 O O . LEU A 1 94 ? 3.990 -10.215 9.663 1.00 94.44 94 LEU A O 1
ATOM 730 N N . ASN A 1 95 ? 4.021 -8.697 8.015 1.00 94.69 95 ASN A N 1
ATOM 731 C CA . ASN A 1 95 ? 5.101 -7.912 8.614 1.00 94.69 95 ASN A CA 1
ATOM 732 C C . ASN A 1 95 ? 4.668 -7.373 9.978 1.00 94.69 95 ASN A C 1
ATOM 734 O O . ASN A 1 95 ? 5.368 -7.539 10.969 1.00 94.69 95 ASN A O 1
ATOM 738 N N . VAL A 1 96 ? 3.456 -6.820 10.048 1.00 93.62 96 VAL A N 1
ATOM 739 C CA . VAL A 1 96 ? 2.891 -6.318 11.305 1.00 93.62 96 VAL A CA 1
ATOM 740 C C . VAL A 1 96 ? 2.657 -7.453 12.299 1.00 93.62 96 VAL A C 1
ATOM 742 O O . VAL A 1 96 ? 3.049 -7.339 13.456 1.00 93.62 96 VAL A O 1
ATOM 745 N N . LEU A 1 97 ? 2.063 -8.565 11.855 1.00 93.50 97 LEU A N 1
ATOM 746 C CA . LEU A 1 97 ? 1.766 -9.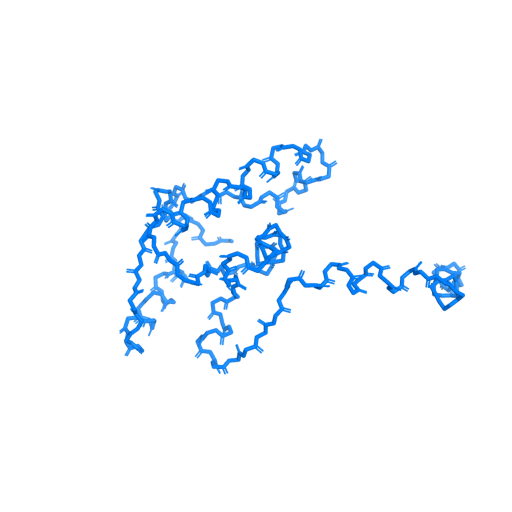704 12.730 1.00 93.50 97 LEU A CA 1
ATOM 747 C C . LEU A 1 97 ? 3.024 -10.376 13.298 1.00 93.50 97 LEU A C 1
ATOM 749 O O . LEU A 1 97 ? 2.978 -10.901 14.407 1.00 93.50 97 LEU A O 1
ATOM 753 N N . LEU A 1 98 ? 4.130 -10.365 12.554 1.00 93.94 98 LEU A N 1
ATOM 754 C CA . LEU A 1 98 ? 5.403 -10.964 12.960 1.00 93.94 98 LEU A CA 1
ATOM 755 C C . LEU A 1 98 ? 6.363 -9.959 13.616 1.00 93.94 98 LEU A C 1
ATOM 757 O O . LEU A 1 98 ? 7.467 -10.343 13.993 1.00 93.94 98 LEU A O 1
ATOM 761 N N . GLY A 1 99 ? 5.971 -8.687 13.756 1.00 92.19 99 GLY A N 1
ATOM 762 C CA . GLY A 1 99 ? 6.840 -7.637 14.298 1.00 92.19 99 GLY A CA 1
ATOM 763 C C . GLY A 1 99 ? 8.048 -7.321 13.409 1.00 92.19 99 GLY A C 1
ATOM 764 O O . GLY A 1 99 ? 9.085 -6.890 13.908 1.00 92.19 99 GLY A O 1
ATOM 765 N N . PHE A 1 100 ? 7.931 -7.559 12.104 1.00 92.69 100 PHE A N 1
ATOM 766 C CA . PHE A 1 100 ? 8.961 -7.279 11.115 1.00 92.69 100 PHE A CA 1
ATOM 767 C C . PHE A 1 100 ? 8.719 -5.902 10.489 1.00 92.69 100 PHE A C 1
ATOM 769 O O . PHE A 1 100 ? 7.650 -5.634 9.937 1.00 92.69 100 PHE A O 1
ATOM 776 N N . GLU A 1 101 ? 9.702 -5.010 10.567 1.00 89.06 101 GLU A N 1
ATOM 777 C CA . GLU A 1 101 ? 9.634 -3.717 9.890 1.00 89.06 101 GLU A CA 1
ATOM 778 C C . GLU A 1 101 ? 10.340 -3.783 8.541 1.00 89.06 101 GLU A C 1
ATOM 780 O O . GLU A 1 101 ? 11.491 -4.187 8.455 1.00 89.06 101 GLU A O 1
ATOM 785 N N . GLU A 1 102 ? 9.643 -3.339 7.498 1.00 88.12 102 GLU A N 1
ATOM 786 C CA . GLU A 1 102 ? 10.175 -3.264 6.141 1.00 88.12 102 GLU A CA 1
ATOM 787 C C . GLU A 1 102 ? 9.716 -1.961 5.493 1.00 88.12 102 GLU A C 1
ATOM 789 O O . GLU A 1 102 ? 8.589 -1.505 5.749 1.00 88.12 102 GLU A O 1
ATOM 794 N N . ASN A 1 103 ? 10.584 -1.384 4.662 1.00 86.75 103 ASN A N 1
ATOM 795 C CA . ASN A 1 103 ? 10.290 -0.195 3.878 1.00 86.75 103 ASN A CA 1
ATOM 796 C C . ASN A 1 103 ? 10.217 -0.568 2.394 1.00 86.75 103 ASN A C 1
ATOM 798 O O . ASN A 1 103 ? 11.203 -0.988 1.795 1.00 86.75 103 ASN A O 1
ATOM 802 N N . TYR A 1 104 ? 9.039 -0.378 1.805 1.00 88.56 104 TYR A N 1
ATOM 803 C CA . TYR A 1 104 ? 8.781 -0.708 0.407 1.00 88.56 104 TYR A CA 1
ATOM 804 C C . TYR A 1 104 ? 8.831 0.505 -0.536 1.00 88.56 104 TYR A C 1
ATOM 806 O O . TYR A 1 104 ? 8.687 0.325 -1.745 1.00 88.56 104 TYR A O 1
ATOM 814 N N . ASP A 1 105 ? 9.058 1.715 -0.019 1.00 84.50 105 ASP A N 1
ATOM 815 C CA . ASP A 1 105 ? 8.936 2.978 -0.764 1.00 84.50 105 ASP A CA 1
ATOM 816 C C . ASP A 1 105 ? 9.984 3.134 -1.879 1.00 84.50 105 ASP A C 1
ATOM 818 O O . ASP A 1 105 ? 9.797 3.904 -2.821 1.00 84.50 105 ASP A O 1
ATOM 822 N N . ASP A 1 106 ? 11.110 2.426 -1.780 1.00 84.38 106 ASP A N 1
ATOM 823 C CA . ASP A 1 106 ? 12.222 2.521 -2.727 1.00 84.38 106 ASP A CA 1
ATOM 824 C C . ASP A 1 106 ? 12.536 1.203 -3.443 1.00 84.38 106 ASP A C 1
ATOM 826 O O . ASP A 1 106 ? 13.460 1.157 -4.255 1.00 84.38 106 ASP A O 1
ATOM 830 N N . VAL A 1 107 ? 11.757 0.142 -3.208 1.00 88.81 107 VAL A N 1
ATOM 831 C CA . VAL A 1 107 ? 12.041 -1.189 -3.769 1.00 88.81 107 VAL A CA 1
ATOM 832 C C . VAL A 1 107 ? 12.050 -1.157 -5.293 1.00 88.81 107 VAL A C 1
ATOM 834 O O . VAL A 1 107 ? 12.945 -1.733 -5.905 1.00 88.81 107 VAL A O 1
ATOM 837 N N . LYS A 1 108 ? 11.117 -0.434 -5.925 1.00 84.56 108 LYS A N 1
ATOM 838 C CA . LYS A 1 108 ? 11.117 -0.287 -7.388 1.00 84.56 108 LYS A CA 1
ATOM 839 C C . LYS A 1 108 ? 12.332 0.486 -7.900 1.00 84.56 108 LYS A C 1
ATOM 841 O O . LYS A 1 108 ? 12.870 0.129 -8.941 1.00 84.56 108 LYS A O 1
ATOM 846 N N . LYS A 1 109 ? 12.793 1.502 -7.162 1.00 86.56 109 LYS A N 1
ATOM 847 C CA . LYS A 1 109 ? 14.005 2.263 -7.513 1.00 86.56 109 LYS A CA 1
ATOM 848 C C . LYS A 1 109 ? 15.245 1.379 -7.418 1.00 86.56 109 LYS A C 1
ATOM 850 O O . LYS A 1 109 ? 16.052 1.369 -8.335 1.00 86.56 109 LYS A O 1
ATOM 855 N N . LYS A 1 110 ? 15.355 0.588 -6.346 1.00 88.50 110 LYS A N 1
ATOM 856 C CA . LYS A 1 110 ? 16.426 -0.402 -6.167 1.00 88.50 110 LYS A CA 1
ATOM 857 C C . LYS A 1 110 ? 16.412 -1.455 -7.274 1.00 88.50 110 LYS A C 1
ATOM 859 O O . LYS A 1 110 ? 17.462 -1.764 -7.816 1.00 88.50 110 LYS A O 1
ATOM 864 N N . ALA A 1 111 ? 15.234 -1.966 -7.633 1.00 89.06 111 ALA A N 1
ATOM 865 C CA . ALA A 1 111 ? 15.090 -2.935 -8.717 1.00 89.06 111 ALA A CA 1
ATOM 866 C C . ALA A 1 111 ? 15.489 -2.347 -10.080 1.00 89.06 111 ALA A C 1
ATOM 868 O O . ALA A 1 111 ? 16.144 -3.029 -10.858 1.00 89.06 111 ALA A O 1
ATOM 869 N N . ALA A 1 112 ? 15.135 -1.089 -10.361 1.00 87.62 112 ALA A N 1
ATOM 870 C CA . ALA A 1 112 ? 15.551 -0.408 -11.588 1.00 87.62 112 ALA A CA 1
ATOM 871 C C . ALA A 1 112 ? 17.077 -0.228 -11.650 1.00 87.62 112 ALA A C 1
ATOM 873 O O . ALA A 1 112 ? 17.684 -0.539 -12.670 1.00 87.62 112 ALA A O 1
ATOM 874 N N . ALA A 1 113 ? 17.695 0.170 -10.533 1.00 89.19 113 ALA A N 1
ATOM 875 C CA . ALA A 1 113 ? 19.138 0.385 -10.441 1.00 89.19 113 ALA A CA 1
ATOM 876 C C . ALA A 1 113 ? 19.976 -0.876 -10.727 1.00 89.19 113 ALA A C 1
ATOM 878 O O . ALA A 1 113 ? 21.124 -0.754 -11.135 1.00 89.19 113 ALA A O 1
ATOM 879 N N . MET A 1 114 ? 19.414 -2.082 -10.566 1.00 89.56 114 MET A N 1
ATOM 880 C CA . MET A 1 114 ? 20.101 -3.337 -10.917 1.00 89.56 114 MET A CA 1
ATOM 881 C C . MET A 1 114 ? 20.427 -3.458 -12.412 1.00 89.56 114 MET A C 1
ATOM 883 O O . MET A 1 114 ? 21.269 -4.268 -12.782 1.00 89.56 114 MET A O 1
ATOM 887 N N . PHE A 1 115 ? 19.747 -2.694 -13.268 1.00 87.69 115 PHE A N 1
ATOM 888 C CA . PHE A 1 115 ? 19.923 -2.724 -14.721 1.00 87.69 115 PHE A CA 1
ATOM 889 C C . PHE A 1 115 ? 20.579 -1.444 -15.258 1.00 87.69 115 PHE A C 1
ATOM 891 O O . PHE A 1 115 ? 20.568 -1.201 -16.462 1.00 87.69 115 PHE A O 1
ATOM 898 N N . GLU A 1 116 ? 21.135 -0.610 -14.377 1.00 91.06 116 GLU A N 1
ATOM 899 C CA . GLU A 1 116 ? 21.838 0.619 -14.743 1.00 91.06 116 GLU A CA 1
ATOM 900 C C . GLU A 1 116 ? 23.364 0.415 -14.696 1.00 91.06 116 GLU A C 1
ATOM 902 O O . GLU A 1 116 ? 23.887 -0.352 -13.889 1.00 91.06 116 GLU A O 1
ATOM 907 N N . GLY A 1 117 ? 24.100 1.142 -15.542 1.00 91.81 117 GLY A N 1
ATOM 908 C CA . GLY A 1 117 ? 25.568 1.141 -15.544 1.00 91.81 117 GLY A CA 1
ATOM 909 C C . GLY A 1 117 ? 26.219 -0.116 -16.137 1.00 91.81 117 GLY A C 1
ATOM 910 O O . GLY A 1 117 ? 25.556 -0.959 -16.733 1.00 91.81 117 GLY A O 1
ATOM 911 N N . GLU A 1 118 ? 27.543 -0.207 -15.983 1.00 93.50 118 GLU A N 1
ATOM 912 C CA . GLU A 1 118 ? 28.375 -1.289 -16.543 1.00 93.50 118 GLU A CA 1
ATOM 913 C C . GLU A 1 118 ? 28.002 -2.663 -15.963 1.00 93.50 118 GLU A C 1
ATOM 915 O O . GLU A 1 118 ? 27.869 -3.633 -16.701 1.00 93.50 118 GLU A O 1
ATOM 920 N N . GLU A 1 119 ? 27.735 -2.733 -14.654 1.00 89.69 119 GLU A N 1
ATOM 921 C CA . GLU A 1 119 ? 27.277 -3.962 -13.989 1.00 89.69 119 GLU A CA 1
ATOM 922 C C . GLU A 1 119 ? 25.888 -4.395 -14.492 1.00 89.69 119 GLU A C 1
ATOM 924 O O . GLU A 1 119 ? 25.648 -5.579 -14.731 1.00 89.69 119 GLU A O 1
ATOM 929 N N . GLY A 1 120 ? 24.980 -3.438 -14.713 1.00 91.69 120 GLY A N 1
ATOM 930 C CA . GLY A 1 120 ? 23.667 -3.707 -15.298 1.00 91.69 120 GLY A CA 1
ATOM 931 C C . GLY A 1 120 ? 23.751 -4.223 -16.738 1.00 91.69 120 GLY A C 1
ATOM 932 O O . GLY A 1 120 ? 23.014 -5.140 -17.105 1.00 91.69 120 GLY A O 1
ATOM 933 N N . GLU A 1 121 ? 24.668 -3.680 -17.545 1.00 93.12 121 GLU A N 1
ATOM 934 C CA . GLU A 1 121 ? 24.940 -4.159 -18.906 1.00 93.12 121 GLU A CA 1
ATOM 935 C C . GLU A 1 121 ? 25.507 -5.585 -18.895 1.00 93.12 121 GLU A C 1
ATOM 937 O O . GLU A 1 121 ? 25.031 -6.435 -19.649 1.00 93.12 121 GLU A O 1
ATOM 942 N N . GLU A 1 122 ? 26.448 -5.889 -17.997 1.00 92.31 122 GLU A N 1
ATOM 943 C CA . GLU A 1 122 ? 26.975 -7.246 -17.828 1.00 92.31 122 GLU A CA 1
ATOM 944 C C . GLU A 1 122 ? 25.862 -8.235 -17.442 1.00 92.31 122 GLU A C 1
ATOM 946 O O . GLU A 1 122 ? 25.731 -9.297 -18.052 1.00 92.31 122 GLU A O 1
ATOM 951 N N . LEU A 1 123 ? 25.003 -7.877 -16.479 1.00 89.44 123 LEU A N 1
ATOM 952 C CA . LEU A 1 123 ? 23.844 -8.689 -16.092 1.00 89.44 123 LEU A CA 1
ATOM 953 C C . LEU A 1 123 ? 22.872 -8.915 -17.257 1.00 89.44 123 LEU A C 1
ATOM 955 O O . LEU A 1 123 ? 22.356 -10.023 -17.408 1.00 89.44 123 LEU A O 1
ATOM 959 N N . TYR A 1 124 ? 22.628 -7.891 -18.077 1.00 88.75 124 TYR A N 1
ATOM 960 C CA . TYR A 1 124 ? 21.786 -8.001 -19.266 1.00 88.75 124 TYR A CA 1
ATOM 961 C C . TYR A 1 124 ? 22.393 -8.948 -20.308 1.00 88.75 124 TYR A C 1
ATOM 963 O O . TYR A 1 124 ? 21.685 -9.806 -20.832 1.00 88.75 124 TYR A O 1
ATOM 971 N N . LEU A 1 125 ? 23.696 -8.840 -20.580 1.00 92.31 125 LEU A N 1
ATOM 972 C CA . LEU A 1 125 ? 24.387 -9.706 -21.539 1.00 92.31 125 LEU A CA 1
ATOM 973 C C . LEU A 1 125 ? 24.366 -11.177 -21.104 1.00 92.31 125 LEU A C 1
ATOM 975 O O . LEU A 1 125 ? 24.127 -12.046 -21.938 1.00 92.31 125 LEU A O 1
ATOM 979 N N . ARG A 1 126 ? 24.481 -11.457 -19.799 1.00 91.44 126 ARG A N 1
ATOM 980 C CA . ARG A 1 126 ? 24.383 -12.823 -19.247 1.00 91.44 126 ARG A CA 1
ATOM 981 C C . ARG A 1 126 ? 23.028 -13.497 -19.471 1.00 91.44 126 ARG A C 1
ATOM 983 O O . ARG A 1 126 ? 22.952 -14.713 -19.368 1.00 91.44 126 ARG A O 1
ATOM 990 N N . LEU A 1 127 ? 21.959 -12.752 -19.775 1.00 87.25 127 LEU A N 1
ATOM 991 C CA . LEU A 1 127 ? 20.664 -13.346 -20.147 1.00 87.25 127 LEU A CA 1
ATOM 992 C C . L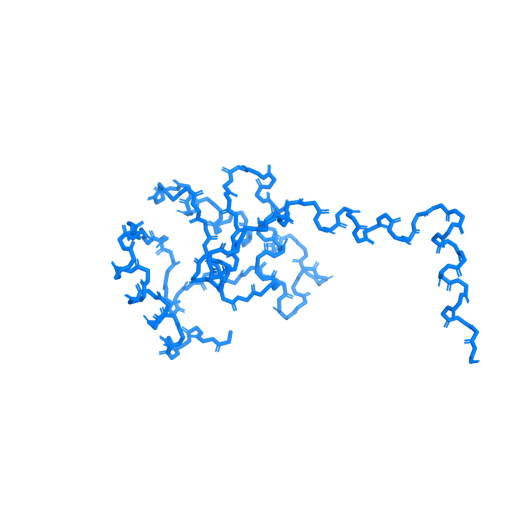EU A 1 127 ? 20.695 -14.030 -21.524 1.00 87.25 127 LEU A C 1
ATOM 994 O O . LEU A 1 127 ? 19.768 -14.772 -21.843 1.00 87.25 127 LEU A O 1
ATOM 998 N N . TYR A 1 128 ? 21.721 -13.753 -22.333 1.00 91.50 128 TYR A N 1
ATOM 999 C CA . TYR A 1 128 ? 21.926 -14.311 -23.671 1.00 91.50 128 TYR A CA 1
ATOM 1000 C C . TYR A 1 128 ? 23.044 -15.360 -23.724 1.00 91.50 128 TYR A C 1
ATOM 1002 O O . TYR A 1 128 ? 23.269 -15.941 -24.786 1.00 91.50 128 TYR A O 1
ATOM 1010 N N . ASP A 1 129 ? 23.732 -15.596 -22.606 1.00 89.00 129 ASP A N 1
ATOM 1011 C CA . ASP A 1 129 ? 24.661 -16.709 -22.462 1.00 89.00 129 ASP A CA 1
ATOM 1012 C C . ASP A 1 129 ? 23.836 -17.962 -22.115 1.00 89.00 129 ASP A C 1
ATOM 1014 O O . ASP A 1 129 ? 23.385 -18.112 -20.978 1.00 89.00 129 ASP A O 1
ATOM 1018 N N . ASP A 1 130 ? 23.580 -18.805 -23.123 1.00 64.81 130 ASP A N 1
ATOM 1019 C CA . ASP A 1 130 ? 22.855 -20.088 -23.010 1.00 64.81 130 ASP A CA 1
ATOM 1020 C C . ASP A 1 130 ? 23.411 -21.022 -21.910 1.00 64.81 130 ASP A C 1
ATOM 1022 O O . ASP A 1 130 ? 24.644 -21.270 -21.881 1.00 64.81 130 ASP A O 1
#

pLDDT: mean 91.99, std 5.38, range [58.75, 98.25]

Secondary structure (DSSP, 8-state):
--TTT-HHHHHHHHHHHHTT------SS-GGGPPP-S-TTSHHHH-HHHHHHHHHHHHHHHHHTT-SEEEESSHHHHHHHHHHHTTSSEEEEHHHHHTT-----TTHHHHHHHTTSHHHHHHHHHGGG--

Radius of gyration: 17.06 Å; chains: 1; bounding box: 44×30×44 Å